Protein AF-A0A4R8B201-F1 (afdb_monomer)

pLDDT: mean 75.62, std 12.57, range [44.84, 92.62]

Secondary structure (DSSP, 8-state):
-HHHHHHHHHHHHHHHHHHHHHHTT-EE---TT-S--S-EE--TTHHHHHHHHHHHHHSTTT-HHHHHHHHHHHHHHHHHHHS---HHHHHHHHHHHH-

Mean predicted aligned error: 9.92 Å

Sequence (99 aa):
MQYTILGFFLMIIMLLYFKIGGRFNIIDKPNHRSVHTEITLRGGAIIFWFSALLYFAQNIQTNYLFFTGITMVSLVSFWDDVQSLSNKIRISIHFQLLL

Foldseek 3Di:
DVVVVVVVVLVVVLVVVVVVQVVLVLWDDDDPPDPDNDIDHFLSLVSVLVVVVVVCVVVVPPCPVVNVVSVVVSVVRNVCSSDVDDPVVVVVVVVVVVD

Solvent-accessible surface area (backbone atoms only — not comparable to full-atom values): 5818 Å² total; per-residue (Å²): 108,72,70,58,53,50,52,52,52,54,49,52,52,50,55,53,46,52,59,49,35,62,74,68,63,20,56,46,72,62,49,104,86,50,92,54,89,62,80,42,76,46,48,70,66,57,57,58,50,55,52,51,48,57,54,39,74,76,40,58,91,83,42,56,72,60,50,54,50,51,51,53,54,47,50,55,54,39,48,45,39,63,43,79,58,57,70,69,58,56,51,54,53,54,55,64,72,75,108

Radius of gyration: 16.16 Å; Cα contacts (8 Å, |Δi|>4): 60; chains: 1; bounding box: 39×39×32 Å

Structure (mmCIF, N/CA/C/O backbone):
data_AF-A0A4R8B201-F1
#
_entry.id   AF-A0A4R8B201-F1
#
loop_
_atom_site.group_PDB
_atom_site.id
_atom_site.type_symbol
_atom_site.label_atom_id
_atom_site.label_alt_id
_atom_site.label_comp_id
_atom_site.label_asym_id
_atom_site.label_entity_id
_atom_site.label_seq_id
_atom_site.pdbx_PDB_ins_code
_atom_site.Cartn_x
_atom_site.Cartn_y
_atom_site.Cartn_z
_atom_site.occupancy
_atom_site.B_iso_or_equiv
_atom_site.auth_seq_id
_atom_site.auth_comp_id
_atom_site.auth_asym_id
_atom_site.auth_atom_id
_atom_site.pdbx_PDB_model_num
ATOM 1 N N . MET A 1 1 ? -8.950 -17.649 17.376 1.00 74.81 1 MET A N 1
ATOM 2 C CA . MET A 1 1 ? -9.903 -17.984 16.295 1.00 74.81 1 MET A CA 1
ATOM 3 C C . MET A 1 1 ? -10.163 -16.808 15.361 1.00 74.81 1 MET A C 1
ATOM 5 O O . MET A 1 1 ? -9.820 -16.932 14.197 1.00 74.81 1 MET A O 1
ATOM 9 N N . GLN A 1 2 ? -10.664 -15.655 15.827 1.00 81.06 2 GLN A N 1
ATOM 10 C CA . GLN A 1 2 ? -10.906 -14.489 14.949 1.00 81.06 2 GLN A CA 1
ATOM 11 C C . GLN A 1 2 ? -9.653 -13.991 14.202 1.00 81.06 2 GLN A C 1
ATOM 13 O O . GLN A 1 2 ? -9.699 -13.831 12.987 1.00 81.06 2 GLN A O 1
ATOM 18 N N . TYR A 1 3 ? -8.511 -13.833 14.881 1.00 85.50 3 TYR A N 1
ATOM 19 C CA . TYR A 1 3 ? -7.262 -13.409 14.224 1.00 85.50 3 TYR A CA 1
ATOM 20 C C . TYR A 1 3 ? -6.722 -14.437 13.219 1.00 85.50 3 TYR A C 1
ATOM 22 O O . TYR A 1 3 ? -6.149 -14.072 12.198 1.00 85.50 3 TYR A O 1
ATOM 30 N N . THR A 1 4 ? -6.949 -15.727 13.476 1.00 88.06 4 THR A N 1
ATOM 31 C CA . THR A 1 4 ? -6.553 -16.824 12.583 1.00 88.06 4 THR A CA 1
ATOM 32 C C . THR A 1 4 ? -7.351 -16.783 11.280 1.00 88.06 4 THR A C 1
ATOM 34 O O . THR A 1 4 ? -6.782 -16.906 10.200 1.00 88.06 4 THR A O 1
ATOM 37 N N . ILE A 1 5 ? -8.663 -16.543 11.380 1.00 89.81 5 ILE A N 1
ATOM 38 C CA . ILE A 1 5 ? -9.558 -16.376 10.226 1.00 89.81 5 ILE A CA 1
ATOM 39 C C . ILE A 1 5 ? -9.155 -15.139 9.416 1.00 89.81 5 ILE A C 1
ATOM 41 O O 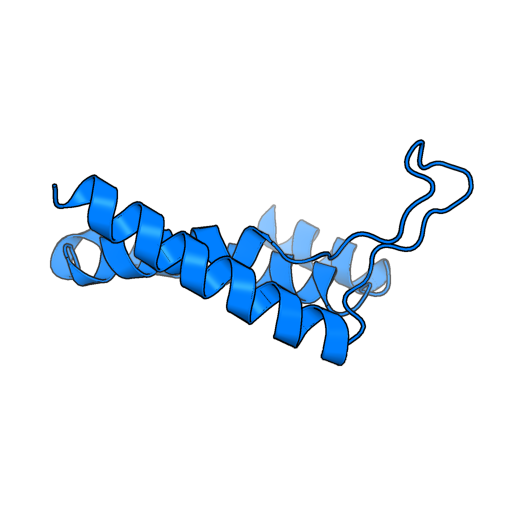. ILE A 1 5 ? -9.080 -15.206 8.191 1.00 89.81 5 ILE A O 1
ATOM 45 N N . LEU A 1 6 ? -8.835 -14.031 10.092 1.00 88.50 6 LEU A N 1
ATOM 46 C CA . LEU A 1 6 ? -8.384 -12.800 9.444 1.00 88.50 6 LEU A CA 1
ATOM 47 C C . LEU A 1 6 ? -7.061 -12.997 8.687 1.00 88.50 6 LEU A C 1
ATOM 49 O O . LEU A 1 6 ? -6.939 -12.556 7.546 1.00 88.50 6 LEU A O 1
ATOM 53 N N . GLY A 1 7 ? -6.103 -13.718 9.276 1.00 88.06 7 GLY A N 1
ATOM 54 C CA . GLY A 1 7 ? -4.850 -14.076 8.608 1.00 88.06 7 GLY A CA 1
ATOM 55 C C . GLY A 1 7 ? -5.073 -14.908 7.342 1.00 88.06 7 GLY A C 1
ATOM 56 O O . GLY A 1 7 ? -4.525 -14.585 6.290 1.00 88.06 7 GLY A O 1
ATOM 57 N N . PHE A 1 8 ? -5.937 -15.926 7.404 1.00 92.62 8 PHE A N 1
ATOM 58 C CA . PHE A 1 8 ? -6.303 -16.720 6.225 1.00 92.62 8 PHE A CA 1
ATOM 59 C C . PHE A 1 8 ? -6.989 -15.883 5.143 1.00 92.62 8 PHE A C 1
ATOM 61 O O . PHE A 1 8 ? -6.680 -16.029 3.963 1.00 92.62 8 PHE A O 1
ATOM 68 N N . PHE A 1 9 ? -7.885 -14.980 5.534 1.00 90.81 9 PHE A N 1
ATOM 69 C CA . PHE A 1 9 ? -8.567 -14.086 4.604 1.00 90.81 9 PHE A CA 1
ATOM 70 C C . PHE A 1 9 ? -7.585 -13.159 3.871 1.00 90.81 9 PHE A C 1
ATOM 72 O O . PHE A 1 9 ? -7.606 -13.081 2.642 1.00 90.81 9 PHE A O 1
ATOM 79 N N . LEU A 1 10 ? -6.667 -12.519 4.604 1.00 89.56 10 LEU A N 1
ATOM 80 C CA . LEU A 1 10 ? -5.618 -11.677 4.018 1.00 89.56 10 LEU A CA 1
ATOM 81 C C . LEU A 1 10 ? -4.670 -12.481 3.120 1.00 89.56 10 LEU A C 1
ATOM 83 O O . LEU A 1 10 ? -4.254 -11.988 2.072 1.00 89.56 10 LEU A O 1
ATOM 87 N N . MET A 1 11 ? -4.373 -13.731 3.480 1.00 90.19 11 MET A N 1
ATOM 88 C CA . MET A 1 11 ? -3.563 -14.627 2.654 1.00 90.19 11 MET A CA 1
ATOM 89 C C . MET A 1 11 ? -4.259 -14.979 1.331 1.00 90.19 11 MET A C 1
ATOM 91 O O . MET A 1 11 ? -3.618 -14.977 0.283 1.00 90.19 11 MET A O 1
ATOM 95 N N . ILE A 1 12 ? -5.575 -15.205 1.333 1.00 92.00 12 ILE A N 1
ATOM 96 C CA . ILE A 1 12 ? -6.342 -15.417 0.094 1.00 92.00 12 ILE A CA 1
ATOM 97 C C . ILE A 1 12 ? -6.295 -14.164 -0.791 1.00 92.00 12 ILE A C 1
ATOM 99 O O . ILE A 1 12 ? -6.052 -14.273 -1.994 1.00 92.00 12 ILE A O 1
ATOM 103 N N . ILE A 1 13 ? -6.473 -12.973 -0.208 1.00 90.12 13 ILE A N 1
ATOM 104 C CA . ILE A 1 13 ? -6.364 -11.698 -0.937 1.00 90.12 13 ILE A CA 1
ATOM 105 C C . ILE A 1 13 ? -4.968 -11.536 -1.550 1.00 90.12 13 ILE A C 1
ATOM 107 O O . ILE A 1 13 ? -4.856 -11.150 -2.711 1.00 90.12 13 ILE A O 1
ATOM 111 N N . MET A 1 14 ? -3.912 -11.877 -0.809 1.00 87.75 14 MET A N 1
ATOM 112 C CA . MET A 1 14 ? -2.529 -11.848 -1.295 1.00 87.75 14 MET A CA 1
ATOM 113 C C . MET A 1 14 ? -2.328 -12.750 -2.518 1.00 87.75 14 MET A C 1
ATOM 115 O O . MET A 1 14 ? -1.755 -12.320 -3.517 1.00 87.75 14 MET A O 1
ATOM 119 N N . LEU A 1 15 ? -2.840 -13.982 -2.483 1.00 87.69 15 LEU A N 1
ATOM 120 C CA . LEU A 1 15 ? -2.729 -14.916 -3.607 1.00 87.69 15 LEU A CA 1
ATOM 121 C C . LEU A 1 15 ? -3.520 -14.442 -4.837 1.00 87.69 15 LEU A C 1
ATOM 123 O O . LEU A 1 15 ? -3.038 -14.546 -5.968 1.00 87.69 15 LEU A O 1
ATOM 127 N N . LEU A 1 16 ? -4.718 -13.885 -4.630 1.00 87.38 16 LEU A N 1
ATOM 128 C CA . LEU A 1 16 ? -5.497 -13.260 -5.703 1.00 87.38 16 LEU A CA 1
ATOM 129 C C . LEU A 1 16 ? -4.743 -12.074 -6.307 1.00 87.38 16 LEU A C 1
ATOM 131 O O . LEU A 1 16 ? -4.676 -11.948 -7.532 1.00 87.38 16 LEU A O 1
ATOM 135 N N . TYR A 1 17 ? -4.130 -11.248 -5.459 1.00 85.75 17 TYR A N 1
ATOM 136 C CA . TYR A 1 17 ? -3.292 -10.143 -5.892 1.00 85.75 17 TYR A CA 1
ATOM 137 C C . TYR A 1 17 ? -2.116 -10.630 -6.740 1.00 85.75 17 TYR A C 1
ATOM 139 O O . TYR A 1 17 ? -1.883 -10.067 -7.802 1.00 85.75 17 TYR A O 1
ATOM 147 N N . PHE A 1 18 ? -1.441 -11.719 -6.363 1.00 82.00 18 PHE A N 1
ATOM 148 C CA . PHE A 1 18 ? -0.343 -12.266 -7.165 1.00 82.00 18 PHE A CA 1
ATOM 149 C C . PHE A 1 18 ? -0.772 -12.683 -8.571 1.00 82.00 18 PHE A C 1
ATOM 151 O O . PHE A 1 18 ? -0.090 -12.378 -9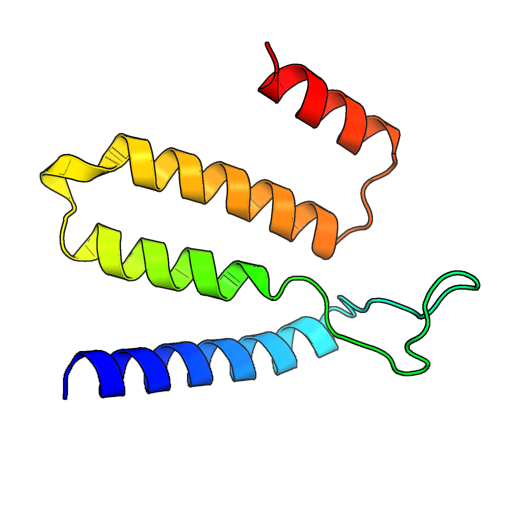.551 1.00 82.00 18 PHE A O 1
ATOM 158 N N . LYS A 1 19 ? -1.946 -13.305 -8.694 1.00 81.00 19 LYS A N 1
ATOM 159 C CA . LYS A 1 19 ? -2.510 -13.677 -9.997 1.00 81.00 19 LYS A CA 1
ATOM 160 C C . LYS A 1 19 ? -2.831 -12.451 -10.857 1.00 81.00 19 LYS A C 1
ATOM 162 O O . LYS A 1 19 ? -2.611 -12.466 -12.068 1.00 81.00 19 LYS A O 1
ATOM 167 N N . ILE A 1 20 ? -3.362 -11.400 -10.237 1.00 78.12 20 ILE A N 1
ATOM 168 C CA . ILE A 1 20 ? -3.722 -10.149 -10.908 1.00 78.12 20 ILE A CA 1
ATOM 169 C C . ILE A 1 20 ? -2.459 -9.375 -11.301 1.00 78.12 20 ILE A C 1
ATOM 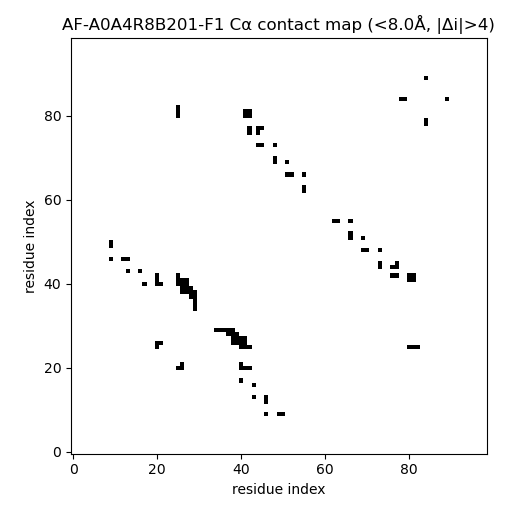171 O O . ILE A 1 20 ? -2.301 -9.028 -12.468 1.00 78.12 20 ILE A O 1
ATOM 175 N N . GLY A 1 21 ? -1.531 -9.162 -10.370 1.00 74.38 21 GLY A N 1
ATOM 176 C CA . GLY A 1 21 ? -0.281 -8.448 -10.608 1.00 74.38 21 GLY A CA 1
ATOM 177 C C . GLY A 1 21 ? 0.579 -9.108 -11.683 1.00 74.38 21 GLY A C 1
ATOM 178 O O . GLY A 1 21 ? 1.146 -8.405 -12.518 1.00 74.38 21 GLY A O 1
ATOM 179 N N . GLY A 1 22 ? 0.594 -10.445 -11.739 1.00 69.50 22 GLY A N 1
ATOM 180 C CA . GLY A 1 22 ? 1.245 -11.183 -12.822 1.00 69.50 22 GLY A CA 1
ATOM 181 C C . GLY A 1 22 ? 0.620 -10.904 -14.194 1.00 69.50 22 GLY A C 1
ATOM 182 O O . GLY A 1 22 ? 1.336 -10.787 -15.183 1.00 69.50 22 GLY A O 1
ATOM 183 N N . ARG A 1 23 ? -0.705 -10.712 -14.271 1.00 68.44 23 ARG A N 1
ATOM 184 C CA . ARG A 1 23 ? -1.405 -10.352 -15.519 1.00 68.44 23 ARG A CA 1
ATOM 185 C C . ARG A 1 23 ? -1.157 -8.901 -15.942 1.00 68.44 23 ARG A C 1
ATOM 187 O O . ARG A 1 23 ? -1.150 -8.614 -17.134 1.00 68.44 23 ARG A O 1
ATOM 194 N N . PHE A 1 24 ? -0.959 -8.003 -14.979 1.00 67.88 24 PHE A N 1
ATOM 195 C CA . PHE A 1 24 ? -0.650 -6.590 -15.220 1.00 67.88 24 PHE A CA 1
ATOM 196 C C . PHE A 1 24 ? 0.856 -6.306 -15.376 1.00 67.88 24 PHE A C 1
ATOM 198 O O . PHE A 1 24 ? 1.222 -5.150 -15.562 1.00 67.88 24 PHE A O 1
ATOM 205 N N . ASN A 1 25 ? 1.725 -7.331 -15.346 1.00 65.81 25 ASN A N 1
ATOM 206 C CA . ASN A 1 25 ? 3.187 -7.187 -15.417 1.00 65.81 25 ASN A CA 1
ATOM 207 C C . ASN A 1 25 ? 3.757 -6.195 -14.381 1.00 65.81 25 ASN A C 1
ATOM 209 O O . ASN A 1 25 ? 4.735 -5.499 -14.658 1.00 65.81 25 ASN A O 1
ATOM 213 N N . ILE A 1 26 ? 3.172 -6.148 -13.177 1.00 66.88 26 ILE A N 1
ATOM 214 C CA . ILE A 1 26 ? 3.682 -5.352 -12.046 1.00 66.88 26 ILE A CA 1
ATOM 215 C C . ILE A 1 26 ? 4.875 -6.102 -11.442 1.00 66.88 26 ILE A C 1
ATOM 217 O O . ILE A 1 26 ? 4.785 -6.779 -10.417 1.00 66.88 26 ILE A O 1
ATOM 221 N N . ILE A 1 27 ? 5.979 -6.076 -12.176 1.00 65.19 27 ILE A N 1
ATOM 222 C CA . ILE A 1 27 ? 7.136 -6.939 -11.980 1.00 65.19 27 ILE A CA 1
ATOM 223 C C . ILE A 1 27 ? 8.353 -6.072 -11.686 1.00 65.19 27 ILE A C 1
ATOM 225 O O . ILE A 1 27 ? 8.683 -5.180 -12.470 1.00 65.19 27 ILE A O 1
ATOM 229 N N . ASP A 1 28 ? 9.061 -6.385 -10.600 1.00 66.62 28 ASP A N 1
ATOM 230 C CA . ASP A 1 28 ? 10.429 -5.915 -10.437 1.00 66.62 28 ASP A CA 1
ATOM 231 C C . ASP A 1 28 ? 11.353 -6.772 -11.299 1.00 66.62 28 ASP A C 1
ATOM 233 O O . ASP A 1 28 ? 11.475 -7.986 -11.103 1.00 66.62 28 ASP A O 1
ATOM 237 N N . LYS A 1 29 ? 11.986 -6.145 -12.292 1.00 63.56 29 LYS A N 1
ATOM 238 C CA . LYS A 1 29 ? 13.012 -6.813 -13.088 1.00 63.56 29 LYS A CA 1
ATOM 239 C C . LYS A 1 29 ? 14.358 -6.606 -12.410 1.00 63.56 29 LYS A C 1
ATOM 241 O O . LYS A 1 29 ? 14.719 -5.455 -12.149 1.00 63.56 29 LYS A O 1
ATOM 246 N N . PRO A 1 30 ? 15.131 -7.677 -12.190 1.00 58.88 30 PRO A N 1
ATOM 247 C CA . PRO A 1 30 ? 16.452 -7.536 -11.619 1.00 58.88 30 PRO A CA 1
ATOM 248 C C . PRO A 1 30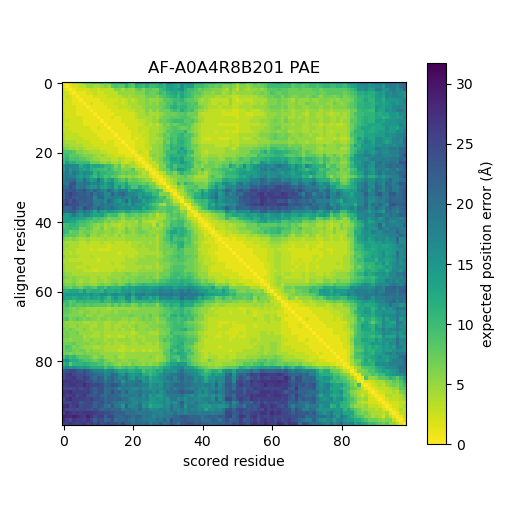 ? 17.324 -6.677 -12.542 1.00 58.88 30 PRO A C 1
ATOM 250 O O . PRO A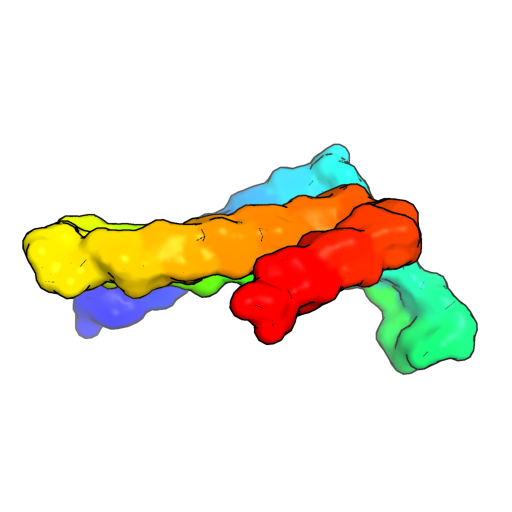 1 30 ? 17.389 -6.889 -13.753 1.00 58.88 30 PRO A O 1
ATOM 253 N N . ASN A 1 31 ? 17.957 -5.664 -11.961 1.00 61.25 31 ASN A N 1
ATOM 254 C CA . ASN A 1 31 ? 18.869 -4.745 -12.630 1.00 61.25 31 ASN A CA 1
ATOM 255 C C . ASN A 1 31 ? 20.292 -4.973 -12.090 1.00 61.25 31 ASN A C 1
ATOM 257 O O . ASN A 1 31 ? 20.480 -5.669 -11.097 1.00 61.25 31 ASN A O 1
ATOM 261 N N . HIS A 1 32 ? 21.315 -4.339 -12.663 1.00 55.88 32 HIS A N 1
ATOM 262 C CA . HIS A 1 32 ? 22.720 -4.524 -12.244 1.00 55.88 32 HIS A CA 1
ATOM 263 C C . HIS A 1 32 ? 23.036 -4.186 -10.762 1.00 55.88 32 HIS A C 1
ATOM 265 O O . HIS A 1 32 ? 24.169 -4.361 -10.325 1.00 55.88 32 HIS A O 1
ATOM 271 N N . ARG A 1 33 ? 22.059 -3.691 -9.986 1.00 63.84 33 ARG A N 1
ATOM 272 C CA . ARG A 1 33 ? 22.161 -3.383 -8.547 1.00 63.84 33 ARG A CA 1
ATOM 273 C C . ARG A 1 33 ? 21.415 -4.358 -7.622 1.00 63.84 33 ARG A C 1
ATOM 275 O O . ARG A 1 33 ? 21.556 -4.231 -6.410 1.00 63.84 33 ARG A O 1
ATOM 282 N N . SER A 1 34 ? 20.610 -5.284 -8.141 1.00 58.50 34 SER A N 1
ATOM 283 C CA . SER A 1 34 ? 19.810 -6.214 -7.328 1.00 58.50 34 SER A CA 1
ATOM 284 C C . SER A 1 34 ? 20.503 -7.571 -7.185 1.00 58.50 34 SER A C 1
ATOM 286 O O . SER A 1 34 ? 20.991 -8.128 -8.162 1.00 58.50 34 SER A O 1
ATOM 288 N N . VAL A 1 35 ? 20.525 -8.108 -5.960 1.00 61.00 35 VAL A N 1
ATOM 289 C CA . VAL A 1 35 ? 21.131 -9.415 -5.619 1.00 61.00 35 VAL A CA 1
ATOM 290 C C . VAL A 1 35 ? 20.227 -10.588 -6.028 1.00 61.00 35 VAL A C 1
ATOM 292 O O . VAL A 1 35 ? 20.691 -11.703 -6.237 1.00 61.00 35 VAL A O 1
ATOM 295 N N . HIS A 1 36 ? 18.927 -10.334 -6.150 1.00 56.94 36 HIS A N 1
ATOM 296 C CA . HIS A 1 36 ? 17.930 -11.294 -6.608 1.00 56.94 36 HIS A CA 1
ATOM 297 C C . HIS A 1 36 ? 18.011 -11.413 -8.130 1.00 56.94 36 HIS A C 1
ATOM 299 O O . HIS A 1 36 ? 18.017 -10.408 -8.835 1.00 56.94 36 HIS A O 1
ATOM 305 N N . THR A 1 37 ? 18.075 -12.645 -8.626 1.00 59.72 37 THR A N 1
ATOM 306 C CA . THR A 1 37 ? 18.097 -12.984 -10.057 1.00 59.72 37 THR A CA 1
ATOM 307 C C . THR A 1 37 ? 16.709 -13.306 -10.608 1.00 59.72 37 THR A C 1
ATOM 309 O O . THR A 1 37 ? 16.539 -13.400 -11.822 1.00 59.72 37 THR A O 1
ATOM 312 N N . GLU A 1 38 ? 15.716 -13.464 -9.733 1.00 60.09 38 GLU A N 1
ATOM 313 C CA . GLU A 1 38 ? 14.355 -13.851 -10.094 1.00 60.09 38 GLU A CA 1
ATOM 314 C C . GLU A 1 38 ? 13.409 -12.652 -10.167 1.00 60.09 38 GLU A C 1
ATOM 316 O O . GLU A 1 38 ? 13.561 -11.646 -9.474 1.00 60.09 38 GLU A O 1
ATOM 321 N N . ILE A 1 39 ? 12.409 -12.790 -11.031 1.00 62.97 39 ILE A N 1
ATOM 322 C CA . ILE A 1 39 ? 11.324 -11.834 -11.215 1.00 62.97 39 ILE A CA 1
ATOM 323 C C . ILE A 1 39 ? 10.418 -11.875 -9.980 1.00 62.97 39 ILE A C 1
ATOM 325 O O . ILE A 1 39 ? 9.821 -12.911 -9.688 1.00 62.97 39 ILE A O 1
ATOM 329 N N . THR A 1 40 ? 10.282 -10.749 -9.279 1.00 72.44 40 THR A N 1
ATOM 330 C CA . THR A 1 40 ? 9.381 -10.620 -8.125 1.00 72.44 40 THR A CA 1
ATOM 331 C C . THR A 1 40 ? 8.214 -9.698 -8.448 1.00 72.44 40 THR A C 1
ATOM 333 O O . THR A 1 40 ? 8.301 -8.806 -9.293 1.00 72.44 40 THR A O 1
ATOM 336 N N . LEU A 1 41 ? 7.079 -9.928 -7.792 1.00 74.50 41 LEU A N 1
ATOM 337 C CA . LEU A 1 41 ? 5.916 -9.067 -7.940 1.00 74.50 41 LEU A CA 1
ATOM 338 C C . LEU A 1 41 ? 6.050 -7.834 -7.035 1.00 74.50 41 LEU A C 1
ATOM 340 O O . LEU A 1 41 ? 6.267 -7.976 -5.830 1.00 74.50 41 LEU A O 1
ATOM 344 N N . ARG A 1 42 ? 5.886 -6.636 -7.604 1.00 77.12 42 ARG A N 1
ATOM 345 C CA . ARG A 1 42 ? 5.799 -5.373 -6.848 1.00 77.12 42 ARG A CA 1
ATOM 346 C C . ARG A 1 42 ? 4.384 -5.133 -6.326 1.00 77.12 42 ARG A C 1
ATOM 348 O O . ARG A 1 42 ? 3.467 -5.848 -6.710 1.00 77.12 42 ARG A O 1
ATOM 355 N N . GLY A 1 43 ? 4.202 -4.150 -5.440 1.00 78.44 43 GLY A N 1
ATOM 356 C CA . GLY A 1 43 ? 2.866 -3.714 -5.006 1.00 78.44 43 GLY A CA 1
ATOM 357 C C . GLY A 1 43 ? 2.207 -4.554 -3.910 1.00 78.44 43 GLY A C 1
ATOM 358 O O . GLY A 1 43 ? 1.013 -4.402 -3.646 1.00 78.44 43 GLY A O 1
ATOM 359 N N . GLY A 1 44 ? 2.969 -5.394 -3.198 1.00 79.19 44 GLY A N 1
ATOM 360 C CA . GLY A 1 44 ? 2.460 -6.179 -2.062 1.00 79.19 44 GLY A CA 1
ATOM 361 C C . GLY A 1 44 ? 1.887 -5.334 -0.910 1.00 79.19 44 GLY A C 1
ATOM 362 O O . GLY A 1 44 ? 1.124 -5.842 -0.088 1.00 79.19 44 GLY A O 1
ATOM 363 N N . ALA A 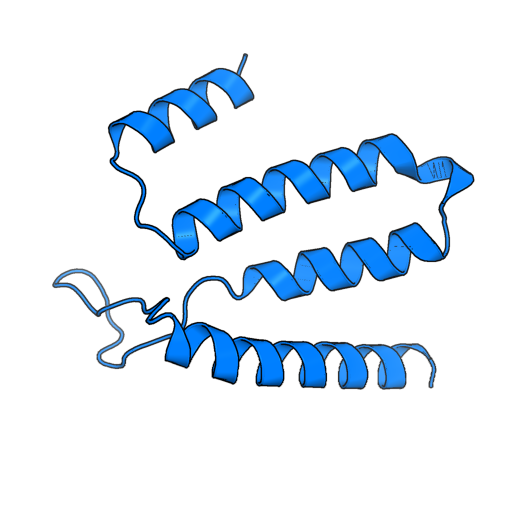1 45 ? 2.186 -4.029 -0.878 1.00 80.50 45 ALA A N 1
ATOM 364 C CA . ALA A 1 45 ? 1.680 -3.093 0.123 1.00 80.50 45 ALA A CA 1
ATOM 365 C C . ALA A 1 45 ? 0.141 -2.967 0.144 1.00 80.50 45 ALA A C 1
ATOM 367 O O . ALA A 1 45 ? -0.428 -2.581 1.167 1.00 80.50 45 ALA A O 1
ATOM 368 N N . ILE A 1 46 ? -0.550 -3.363 -0.934 1.00 84.44 46 ILE A N 1
ATOM 369 C CA . ILE A 1 46 ? -2.020 -3.357 -1.017 1.00 84.44 46 ILE A CA 1
ATOM 370 C C . ILE A 1 46 ? -2.685 -4.169 0.112 1.00 84.44 46 ILE A C 1
ATOM 372 O O . ILE A 1 46 ? -3.777 -3.839 0.572 1.00 84.44 46 ILE A O 1
ATOM 376 N N . ILE A 1 47 ? -2.017 -5.210 0.619 1.00 88.19 47 ILE A N 1
ATOM 377 C CA . ILE A 1 47 ? -2.559 -6.087 1.670 1.00 88.19 47 ILE A CA 1
ATOM 378 C C . ILE A 1 47 ? -2.631 -5.355 3.014 1.00 88.19 47 ILE A C 1
ATOM 380 O O . ILE A 1 47 ? -3.573 -5.558 3.788 1.00 88.19 47 ILE A O 1
ATOM 384 N N . PHE A 1 48 ? -1.685 -4.451 3.282 1.00 86.31 48 PHE A N 1
ATOM 385 C CA . PHE A 1 48 ? -1.729 -3.605 4.474 1.00 86.31 48 PHE A CA 1
ATOM 386 C C . PHE A 1 48 ? -2.894 -2.618 4.415 1.00 86.31 48 PHE A C 1
ATOM 388 O O . PHE A 1 48 ? -3.554 -2.405 5.431 1.00 86.31 48 PHE A O 1
ATOM 395 N N . TRP A 1 49 ? -3.215 -2.088 3.230 1.00 90.25 49 TRP A N 1
ATOM 396 C CA . TRP A 1 49 ? -4.403 -1.250 3.056 1.00 90.25 49 TRP A CA 1
ATOM 397 C C . TRP A 1 49 ? -5.695 -2.028 3.336 1.00 90.25 49 TRP A C 1
ATOM 399 O O . TRP A 1 49 ? -6.529 -1.556 4.105 1.00 90.25 49 TRP A O 1
ATOM 409 N N . PHE A 1 50 ? -5.837 -3.254 2.817 1.00 89.25 50 PHE A N 1
ATOM 410 C CA . PHE A 1 50 ? -6.989 -4.112 3.139 1.00 89.25 50 PHE A CA 1
ATOM 411 C C . PHE A 1 50 ? -7.092 -4.427 4.636 1.00 89.25 50 PHE A C 1
ATOM 413 O O . PHE A 1 50 ? -8.190 -4.457 5.192 1.00 89.25 50 PHE A O 1
ATOM 420 N N . SER A 1 51 ? -5.958 -4.616 5.308 1.00 88.44 51 SER A N 1
ATOM 421 C CA . SER A 1 51 ? -5.925 -4.834 6.758 1.00 88.44 51 SER A CA 1
ATOM 422 C C . SER A 1 51 ? -6.409 -3.594 7.521 1.00 88.44 51 SER A C 1
ATOM 424 O O . SER A 1 51 ? -7.233 -3.704 8.429 1.00 88.44 51 SER A O 1
ATOM 426 N N . ALA A 1 52 ? -5.959 -2.403 7.114 1.00 87.69 52 ALA A N 1
ATOM 427 C CA . ALA A 1 52 ? -6.407 -1.133 7.681 1.00 87.69 52 ALA A CA 1
ATOM 428 C C . ALA A 1 52 ? -7.891 -0.850 7.393 1.00 87.69 52 ALA A C 1
ATOM 430 O O . ALA A 1 52 ? -8.590 -0.334 8.262 1.00 87.69 52 ALA A O 1
ATOM 431 N N . LEU A 1 53 ? -8.392 -1.236 6.216 1.00 89.19 53 LEU A N 1
ATOM 432 C CA . LEU A 1 53 ? -9.808 -1.145 5.852 1.00 89.19 53 LEU A CA 1
ATOM 433 C C . LEU A 1 53 ? -10.679 -2.005 6.773 1.00 89.19 53 LEU A C 1
ATOM 435 O O . LEU A 1 53 ? -11.705 -1.533 7.254 1.00 89.19 53 LEU A O 1
ATOM 439 N N . LEU A 1 54 ? -10.263 -3.242 7.061 1.00 88.62 54 LEU A N 1
ATOM 440 C CA . LEU A 1 54 ? -10.979 -4.115 7.997 1.00 88.62 54 LEU A CA 1
ATOM 441 C C . LEU A 1 54 ? -11.000 -3.533 9.416 1.00 88.62 54 LEU A C 1
ATOM 443 O O . LEU A 1 54 ? -12.036 -3.569 10.078 1.00 88.62 54 LEU A O 1
ATOM 447 N N . TYR A 1 55 ? -9.883 -2.957 9.865 1.00 86.62 55 TYR A N 1
ATOM 448 C CA . TYR A 1 55 ? -9.817 -2.270 11.155 1.00 86.62 55 TYR A CA 1
ATOM 449 C C . TYR A 1 55 ? -10.732 -1.039 11.201 1.00 86.62 55 TYR A C 1
ATOM 451 O O . TYR A 1 55 ? -11.457 -0.833 12.179 1.00 86.62 55 TYR A O 1
ATOM 459 N N . PHE A 1 56 ? -10.737 -0.241 10.130 1.00 87.00 56 PHE A N 1
ATOM 460 C CA . PHE A 1 56 ? -11.595 0.930 10.006 1.00 87.00 56 PHE A CA 1
ATOM 461 C C . PHE A 1 56 ? -13.075 0.548 9.987 1.00 87.00 56 PHE A C 1
ATOM 463 O O . PHE A 1 56 ? -13.853 1.170 10.699 1.00 87.00 56 PHE A O 1
ATOM 470 N N . ALA A 1 57 ? -13.461 -0.515 9.273 1.00 85.62 57 ALA A N 1
ATOM 471 C CA . ALA A 1 57 ? -14.842 -1.002 9.224 1.00 85.62 57 ALA A CA 1
ATOM 472 C C . ALA A 1 57 ? -15.403 -1.378 10.609 1.00 85.62 57 ALA A C 1
ATOM 474 O O . ALA A 1 57 ? -16.605 -1.272 10.837 1.00 85.62 57 ALA A O 1
ATOM 475 N N . GLN A 1 58 ? -14.541 -1.779 11.548 1.00 84.50 58 GLN A N 1
ATOM 476 C CA . GLN A 1 58 ? -14.921 -2.069 12.935 1.00 84.50 58 GLN A CA 1
ATOM 477 C C . GLN A 1 58 ? -14.909 -0.825 13.840 1.00 84.50 58 GLN A C 1
ATOM 479 O O . GLN A 1 58 ? -15.576 -0.816 14.870 1.00 84.50 58 GLN A O 1
ATOM 484 N N . ASN A 1 59 ? -14.178 0.229 13.463 1.00 83.06 59 ASN A N 1
ATOM 485 C CA . ASN A 1 59 ? -13.933 1.428 14.277 1.00 83.06 59 ASN A CA 1
ATOM 486 C C . ASN A 1 59 ? -14.222 2.717 13.491 1.00 83.06 59 ASN A C 1
ATOM 488 O O . ASN A 1 59 ? -13.434 3.667 13.499 1.00 83.06 59 ASN A O 1
ATOM 492 N N . ILE A 1 60 ? -15.359 2.729 12.792 1.00 76.06 60 ILE A N 1
ATOM 493 C CA . ILE A 1 60 ? -15.737 3.774 11.832 1.00 76.06 60 ILE A CA 1
ATOM 494 C C . ILE A 1 60 ? -15.780 5.155 12.494 1.00 76.06 60 ILE A C 1
ATOM 496 O O . ILE A 1 60 ? -15.289 6.118 11.923 1.00 76.06 60 ILE A O 1
ATOM 500 N N . GLN A 1 61 ? -16.324 5.262 13.708 1.00 72.19 61 GLN A N 1
ATOM 501 C CA . GLN A 1 61 ? -16.642 6.559 14.315 1.00 72.19 61 GLN A CA 1
ATOM 502 C C . GLN A 1 61 ? -15.427 7.385 14.761 1.00 72.19 61 GLN A C 1
ATOM 504 O O . GLN A 1 61 ? -15.519 8.609 14.804 1.00 72.19 61 GLN A O 1
ATOM 509 N N . THR A 1 62 ? -14.299 6.754 15.080 1.00 71.88 62 THR A N 1
ATOM 510 C CA . THR A 1 62 ? -13.144 7.425 15.707 1.00 71.88 62 THR A CA 1
ATOM 511 C C . THR A 1 62 ? -11.954 7.618 14.775 1.00 71.88 62 THR A C 1
ATOM 513 O O . THR A 1 62 ? -11.116 8.475 15.036 1.00 71.88 62 THR A O 1
ATOM 516 N N . ASN A 1 63 ? -11.874 6.871 13.670 1.00 74.31 63 ASN A N 1
ATOM 517 C CA . ASN A 1 63 ? -10.621 6.719 12.921 1.00 74.31 63 ASN A CA 1
ATOM 518 C C . ASN A 1 63 ? -10.675 7.216 11.467 1.00 74.31 63 ASN A C 1
ATOM 520 O O . ASN A 1 63 ? -9.852 6.802 10.650 1.00 74.31 63 ASN A O 1
ATOM 524 N N . TYR A 1 64 ? -11.599 8.124 11.136 1.00 79.94 64 TYR A N 1
ATOM 525 C CA . TYR A 1 64 ? -11.746 8.660 9.775 1.00 79.94 64 TYR A CA 1
ATOM 526 C C . TYR A 1 64 ? -10.457 9.289 9.236 1.00 79.94 64 TYR A C 1
ATOM 528 O O . TYR A 1 64 ? -9.992 8.894 8.171 1.00 79.94 64 TYR A O 1
ATOM 536 N N . LEU A 1 65 ? -9.843 10.207 9.992 1.00 83.88 65 LEU A N 1
ATOM 537 C CA . LEU A 1 65 ? -8.618 10.906 9.572 1.00 83.88 65 LEU A CA 1
ATOM 538 C C . LEU A 1 65 ? -7.438 9.946 9.361 1.00 83.88 65 LEU A C 1
ATOM 540 O O . LEU A 1 65 ? -6.652 10.092 8.423 1.00 83.88 65 LEU A O 1
ATOM 544 N N . PHE A 1 66 ? -7.335 8.928 10.216 1.00 85.00 66 PHE A N 1
ATOM 545 C CA . PHE A 1 66 ? -6.294 7.911 10.115 1.00 85.00 66 PHE A CA 1
ATOM 546 C C . PHE A 1 66 ? -6.478 7.045 8.865 1.00 85.00 66 PHE A C 1
ATOM 548 O O . PHE A 1 66 ? -5.532 6.826 8.106 1.00 85.00 66 PHE A O 1
ATOM 555 N N . PHE A 1 67 ? -7.710 6.603 8.604 1.00 87.69 67 PHE A N 1
ATOM 556 C CA . PHE A 1 67 ? -8.011 5.790 7.433 1.00 87.69 67 PHE A CA 1
ATOM 557 C C . PHE A 1 67 ? -7.832 6.565 6.121 1.00 87.69 67 PHE A C 1
ATOM 559 O O . PHE A 1 67 ? -7.303 6.013 5.152 1.00 87.69 67 PHE A O 1
ATOM 566 N N . THR A 1 68 ? -8.190 7.853 6.087 1.00 86.75 68 THR A N 1
ATOM 567 C CA . THR A 1 68 ? -7.941 8.704 4.913 1.00 86.75 68 THR A CA 1
ATOM 568 C C . THR A 1 68 ? -6.448 8.868 4.639 1.00 86.75 68 THR A C 1
ATOM 570 O O . THR A 1 68 ? -6.033 8.745 3.487 1.00 86.75 68 THR A O 1
ATOM 573 N N . GLY A 1 69 ? -5.629 9.055 5.682 1.00 88.56 69 GLY A N 1
ATOM 574 C CA . GLY A 1 69 ? -4.174 9.151 5.547 1.00 88.56 69 GLY A CA 1
ATOM 575 C C . GLY A 1 69 ? -3.552 7.863 5.004 1.00 88.56 69 GLY A C 1
ATOM 576 O O . GLY A 1 69 ? -2.815 7.897 4.020 1.00 88.56 69 GLY A O 1
ATOM 577 N N . ILE A 1 70 ? -3.915 6.708 5.575 1.00 89.50 70 ILE A N 1
ATOM 578 C CA . ILE A 1 70 ? -3.452 5.401 5.077 1.00 89.50 70 ILE A CA 1
ATOM 579 C C . ILE A 1 70 ? -3.894 5.171 3.633 1.00 89.50 70 ILE A C 1
ATOM 581 O O . ILE A 1 70 ? -3.109 4.681 2.820 1.00 89.50 70 ILE A O 1
ATOM 585 N N . THR A 1 71 ? -5.131 5.524 3.292 1.00 88.94 71 THR A N 1
ATOM 586 C CA . THR A 1 71 ? -5.644 5.364 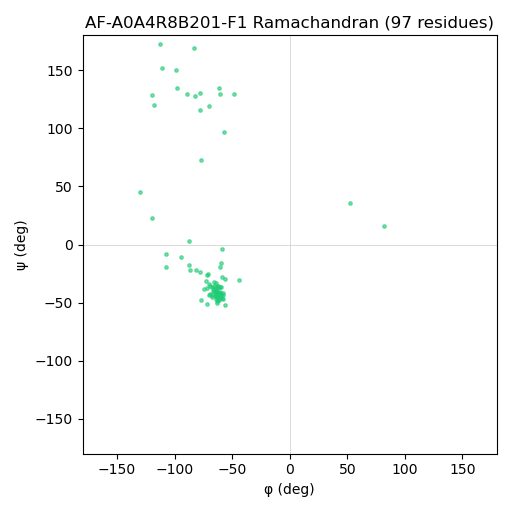1.928 1.00 88.94 71 THR A CA 1
ATOM 587 C C . THR A 1 71 ? -4.846 6.207 0.936 1.00 88.94 71 THR A C 1
ATOM 589 O O . THR A 1 71 ? -4.450 5.689 -0.101 1.00 88.94 71 THR A O 1
ATOM 592 N N . MET A 1 72 ? -4.515 7.458 1.266 1.00 87.12 72 MET A N 1
ATOM 593 C CA . MET A 1 72 ? -3.665 8.292 0.408 1.00 87.12 72 MET A CA 1
ATOM 594 C C . MET A 1 72 ? -2.253 7.720 0.245 1.00 87.12 72 MET A C 1
ATOM 596 O O . MET A 1 72 ? -1.789 7.562 -0.882 1.00 87.12 72 MET A O 1
ATOM 600 N N . VAL A 1 73 ? -1.582 7.368 1.347 1.00 87.50 73 VAL A N 1
ATOM 601 C CA . VAL A 1 73 ? -0.205 6.843 1.302 1.00 87.50 73 VAL A CA 1
ATOM 602 C C . VAL A 1 73 ? -0.148 5.535 0.515 1.00 87.50 73 VAL A C 1
ATOM 604 O O . VAL A 1 73 ? 0.676 5.389 -0.383 1.00 87.50 73 VAL A O 1
ATOM 607 N N . SER A 1 74 ? -1.058 4.602 0.800 1.00 88.31 74 SER A N 1
ATOM 608 C CA . SER A 1 74 ? -1.108 3.310 0.108 1.00 88.31 74 SER A CA 1
ATOM 609 C C . SER A 1 74 ? -1.434 3.442 -1.378 1.00 88.31 74 SER A C 1
ATOM 611 O O . SER A 1 74 ? -0.827 2.733 -2.175 1.00 88.31 74 SER A O 1
ATOM 613 N N . LEU A 1 75 ? -2.324 4.361 -1.772 1.00 86.06 75 LEU A N 1
ATOM 614 C CA . LEU A 1 75 ? -2.604 4.636 -3.182 1.00 86.06 75 LEU A CA 1
ATOM 615 C C . LEU A 1 75 ? -1.367 5.167 -3.909 1.00 86.06 75 LEU A C 1
ATOM 617 O O . LEU A 1 75 ? -1.054 4.676 -4.990 1.00 86.06 75 LEU A O 1
ATOM 621 N N . VAL A 1 76 ? -0.649 6.129 -3.321 1.00 82.69 76 VAL A N 1
ATOM 622 C CA . VAL A 1 76 ? 0.570 6.694 -3.925 1.00 82.69 76 VAL A CA 1
ATOM 623 C C . VAL A 1 76 ? 1.662 5.631 -4.051 1.00 82.69 76 VAL A C 1
ATOM 625 O O . VAL A 1 76 ? 2.247 5.493 -5.123 1.00 82.69 76 VAL A O 1
ATOM 628 N N . SER A 1 77 ? 1.909 4.847 -2.997 1.00 83.25 77 SER A N 1
ATOM 629 C CA . SER A 1 77 ? 2.896 3.760 -3.027 1.00 83.25 77 SER A CA 1
ATOM 630 C C . SER A 1 77 ? 2.529 2.676 -4.039 1.00 83.25 77 SER A C 1
ATOM 632 O O . SER A 1 77 ? 3.375 2.246 -4.813 1.00 83.25 77 SER A O 1
ATOM 634 N N . PHE A 1 78 ? 1.259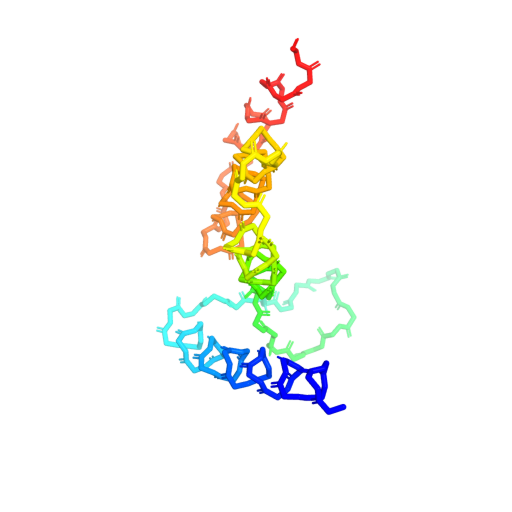 2.265 -4.082 1.00 83.62 78 PHE A N 1
ATOM 635 C CA . PHE A 1 78 ? 0.798 1.267 -5.044 1.00 83.62 78 PHE A CA 1
ATOM 636 C C . PHE A 1 78 ? 0.914 1.771 -6.483 1.00 83.62 78 PHE A C 1
ATOM 638 O O . PHE A 1 78 ? 1.283 1.022 -7.382 1.00 83.62 78 PHE A O 1
ATOM 645 N N . TRP A 1 79 ? 0.621 3.049 -6.709 1.00 79.50 79 TRP A N 1
ATOM 646 C CA . TRP A 1 79 ? 0.742 3.656 -8.025 1.00 79.50 79 TRP A CA 1
ATOM 647 C C . TRP A 1 79 ? 2.201 3.705 -8.512 1.00 79.50 79 TRP A C 1
ATOM 649 O O . TRP A 1 79 ? 2.447 3.389 -9.676 1.00 79.50 79 TRP A O 1
ATOM 659 N N . ASP A 1 80 ? 3.157 4.022 -7.630 1.00 76.06 80 ASP A N 1
ATOM 660 C CA . ASP A 1 80 ? 4.607 3.974 -7.915 1.00 76.06 80 ASP A CA 1
ATOM 661 C C . ASP A 1 80 ? 5.103 2.542 -8.202 1.00 76.06 80 ASP A C 1
ATOM 663 O O . ASP A 1 80 ? 5.986 2.333 -9.037 1.00 76.06 80 ASP A O 1
ATOM 667 N N . ASP A 1 81 ? 4.493 1.542 -7.558 1.00 75.12 81 ASP A N 1
ATOM 668 C CA . ASP A 1 81 ? 4.771 0.125 -7.804 1.00 75.12 81 ASP A CA 1
ATOM 669 C C . ASP A 1 81 ? 4.215 -0.371 -9.155 1.00 75.12 81 ASP A C 1
ATOM 671 O O . ASP A 1 81 ? 4.867 -1.181 -9.817 1.00 75.12 81 ASP A O 1
ATOM 675 N N . VAL A 1 82 ? 3.030 0.095 -9.579 1.00 70.25 82 VAL A N 1
ATOM 676 C CA . VAL A 1 82 ? 2.343 -0.331 -10.822 1.00 70.25 82 VAL A CA 1
ATOM 677 C C . VAL A 1 82 ? 2.950 0.306 -12.068 1.00 70.25 82 VAL A C 1
ATOM 679 O O . VAL A 1 82 ? 3.183 -0.370 -13.070 1.00 70.25 82 VAL A O 1
ATOM 682 N N . GLN A 1 83 ? 3.166 1.617 -12.036 1.00 65.69 83 GLN A N 1
ATOM 683 C CA . GLN A 1 83 ? 3.871 2.336 -13.085 1.00 65.69 83 GLN A CA 1
ATOM 684 C C . GLN A 1 83 ? 5.101 2.934 -12.443 1.00 65.69 83 GLN A C 1
ATOM 686 O O . GLN A 1 83 ? 4.963 3.772 -11.560 1.00 65.69 83 GLN A O 1
ATOM 691 N N . SER A 1 84 ? 6.288 2.556 -12.926 1.00 55.47 84 SER A N 1
ATOM 692 C CA . SER A 1 84 ? 7.520 3.242 -12.551 1.00 55.47 84 SER A CA 1
ATOM 693 C C . SER A 1 84 ? 7.357 4.717 -12.905 1.00 55.47 84 SER A C 1
ATOM 695 O O . SER A 1 84 ? 7.490 5.109 -14.073 1.00 55.47 84 SER A O 1
ATOM 697 N N . LEU A 1 85 ? 6.981 5.522 -11.916 1.00 52.94 85 LEU A N 1
ATOM 698 C CA . LEU A 1 85 ? 6.675 6.917 -12.128 1.00 52.94 85 LEU A CA 1
ATOM 699 C C . LEU A 1 85 ? 7.943 7.582 -12.643 1.00 52.94 85 LEU A C 1
ATOM 701 O O . LEU A 1 85 ? 9.042 7.366 -12.125 1.00 52.94 85 LEU A O 1
ATOM 705 N N . SER A 1 86 ? 7.803 8.409 -13.677 1.00 51.62 86 SER A N 1
ATOM 706 C CA . SER A 1 86 ? 8.889 9.291 -14.096 1.00 51.62 86 SER A CA 1
ATOM 707 C C . SER A 1 86 ? 9.428 10.017 -12.859 1.00 51.62 86 SER A C 1
ATOM 709 O O . SER A 1 86 ? 8.645 10.596 -12.103 1.00 51.62 86 SER A O 1
ATOM 711 N N . ASN A 1 87 ? 10.754 10.004 -12.656 1.00 54.88 87 ASN A N 1
ATOM 712 C CA . ASN A 1 87 ? 11.442 10.631 -11.512 1.00 54.88 87 ASN A CA 1
ATOM 713 C C . ASN A 1 87 ? 10.911 12.043 -11.185 1.00 54.88 87 ASN A C 1
ATOM 715 O O . ASN A 1 87 ? 10.931 12.453 -10.028 1.00 54.88 87 ASN A O 1
ATOM 719 N N . LYS A 1 88 ? 10.429 12.777 -12.199 1.00 55.47 88 LYS A N 1
ATOM 720 C CA . LYS A 1 88 ? 9.830 14.111 -12.060 1.00 55.47 88 LYS A CA 1
ATOM 721 C C . LYS A 1 88 ? 8.581 14.108 -11.170 1.00 55.47 88 LYS A C 1
ATOM 723 O O . LYS A 1 88 ? 8.461 14.964 -10.305 1.00 55.47 88 LYS A O 1
ATOM 728 N N . ILE A 1 89 ? 7.689 13.133 -11.342 1.00 59.34 89 ILE A N 1
ATOM 729 C CA . ILE A 1 89 ? 6.428 13.044 -10.591 1.00 59.34 89 ILE A CA 1
ATOM 730 C C . ILE A 1 89 ? 6.700 12.585 -9.149 1.00 59.34 89 ILE A C 1
ATOM 732 O O . ILE A 1 89 ? 6.125 13.137 -8.213 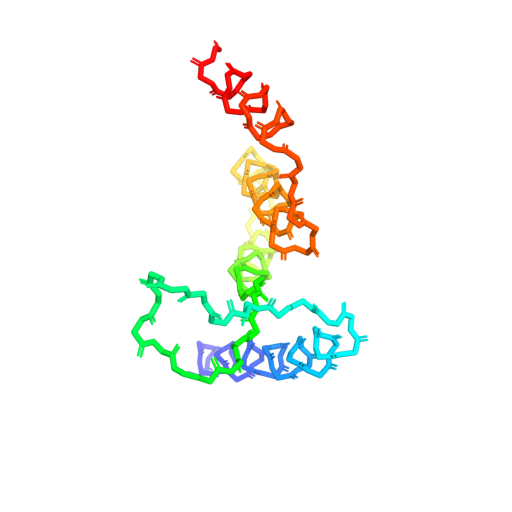1.00 59.34 89 ILE A O 1
ATOM 736 N N . ARG A 1 90 ? 7.650 11.655 -8.952 1.00 58.19 90 ARG A N 1
ATOM 737 C CA . ARG A 1 90 ? 8.059 11.186 -7.614 1.00 58.19 90 ARG A CA 1
ATOM 738 C C . ARG A 1 90 ? 8.566 12.330 -6.729 1.00 58.19 90 ARG A C 1
ATOM 740 O O . ARG A 1 90 ? 8.202 12.406 -5.558 1.00 58.19 90 ARG A O 1
ATOM 747 N N . ILE A 1 91 ? 9.381 13.225 -7.293 1.00 63.34 91 ILE A N 1
ATOM 748 C CA . ILE A 1 91 ? 9.928 14.385 -6.573 1.00 63.34 91 ILE A CA 1
ATOM 749 C C . ILE A 1 91 ? 8.825 15.403 -6.253 1.00 63.34 91 ILE A C 1
ATOM 751 O O . ILE A 1 91 ? 8.775 15.889 -5.128 1.00 63.34 91 ILE A O 1
ATOM 755 N N . SER A 1 92 ? 7.912 15.688 -7.189 1.00 64.88 92 SER A N 1
ATOM 756 C CA . SER A 1 92 ? 6.813 16.637 -6.949 1.00 64.88 92 SER A CA 1
ATOM 757 C C . SER A 1 92 ? 5.875 16.196 -5.824 1.00 64.88 92 SER A C 1
ATOM 759 O O . SER A 1 92 ? 5.522 17.020 -4.985 1.00 64.88 92 SER A O 1
ATOM 761 N N . ILE A 1 93 ? 5.520 14.909 -5.760 1.00 62.19 93 ILE A N 1
ATOM 762 C CA . ILE A 1 93 ? 4.627 14.388 -4.713 1.00 62.19 93 ILE A CA 1
ATOM 763 C C . ILE A 1 93 ? 5.325 14.374 -3.347 1.00 62.19 93 ILE A C 1
ATOM 765 O O . ILE A 1 93 ? 4.737 14.807 -2.362 1.00 62.19 93 ILE A O 1
ATOM 769 N N . HIS A 1 94 ? 6.590 13.941 -3.268 1.00 61.84 94 HIS A N 1
ATOM 770 C CA . HIS A 1 94 ? 7.344 13.984 -2.005 1.00 61.84 94 HIS A CA 1
ATOM 771 C C . HIS A 1 94 ? 7.526 15.413 -1.481 1.00 61.84 94 HIS A C 1
ATOM 773 O O . HIS A 1 94 ? 7.461 15.632 -0.276 1.00 61.84 94 HIS A O 1
ATOM 779 N N . PHE A 1 95 ? 7.726 16.388 -2.371 1.00 63.47 95 PHE A N 1
ATOM 780 C CA . PHE A 1 95 ? 7.863 17.789 -1.980 1.00 63.47 95 PHE A CA 1
ATOM 781 C C . PHE A 1 95 ? 6.541 18.382 -1.470 1.00 63.47 95 PHE A C 1
ATOM 783 O O . PHE A 1 95 ? 6.552 19.164 -0.528 1.00 63.47 95 PHE A O 1
ATOM 790 N N . GLN A 1 96 ? 5.405 17.975 -2.044 1.00 57.59 96 GLN A N 1
ATOM 791 C CA . GLN A 1 96 ? 4.072 18.354 -1.558 1.00 57.59 96 GLN A CA 1
ATOM 792 C C . GLN A 1 96 ? 3.698 17.680 -0.234 1.00 57.59 96 GLN A C 1
ATOM 794 O O . GLN A 1 96 ? 2.882 18.219 0.497 1.00 57.59 96 GLN A O 1
ATOM 799 N N . LEU A 1 97 ? 4.273 16.514 0.070 1.00 59.38 97 LEU A N 1
ATOM 800 C CA . LEU A 1 97 ? 4.035 15.803 1.329 1.00 59.38 97 LEU A CA 1
ATOM 801 C C . LEU A 1 97 ? 4.874 16.352 2.500 1.00 59.38 97 LEU A C 1
ATOM 803 O O . LEU A 1 97 ? 4.545 16.104 3.656 1.00 59.38 97 LEU A O 1
ATOM 807 N N . LEU A 1 98 ? 5.986 17.035 2.205 1.00 51.09 98 LEU A N 1
ATOM 808 C CA . LEU A 1 98 ? 6.907 17.614 3.193 1.00 51.09 98 LEU A CA 1
ATOM 809 C C . LEU A 1 98 ? 6.497 19.038 3.635 1.00 51.09 98 LEU A C 1
ATOM 811 O O . LEU A 1 98 ? 7.001 19.525 4.646 1.00 51.09 98 LEU A O 1
ATOM 815 N N . LEU A 1 99 ? 5.641 19.706 2.858 1.00 44.84 99 LEU A N 1
ATOM 816 C CA . LEU A 1 99 ? 5.160 21.080 3.062 1.00 44.84 99 LEU A CA 1
ATOM 817 C C . LEU A 1 99 ? 3.824 21.087 3.811 1.00 44.84 99 LEU A C 1
ATOM 819 O O . LEU A 1 99 ? 3.671 21.954 4.698 1.00 44.84 99 LEU A O 1
#